Protein AF-A0A522N290-F1 (afdb_monomer)

Solvent-accessible surface area (backbone atoms only — not comparable to full-atom values): 6846 Å² total; per-residue (Å²): 132,55,73,69,58,54,52,52,55,42,53,61,47,42,59,38,54,62,69,66,67,51,72,84,56,64,90,75,33,66,66,57,51,50,40,53,54,45,49,74,75,34,66,67,62,39,52,51,40,54,54,50,42,54,54,51,50,54,54,51,60,77,71,63,73,89,72,64,85,60,51,62,59,55,51,53,58,54,56,70,71,48,87,71,86,70,85,81,70,61,68,67,54,53,51,52,51,52,52,54,52,51,52,50,52,52,51,53,57,50,63,76,72,109

Structure (mmCIF, N/CA/C/O backbone):
data_AF-A0A522N290-F1
#
_entry.id   AF-A0A522N290-F1
#
loop_
_atom_site.group_PDB
_atom_site.id
_atom_site.type_symbol
_atom_site.label_atom_id
_atom_site.label_alt_id
_atom_site.label_comp_id
_atom_site.label_asym_id
_atom_site.label_entity_id
_atom_site.label_seq_id
_atom_site.pdbx_PDB_ins_code
_atom_site.Cartn_x
_atom_site.Cartn_y
_atom_site.Cartn_z
_atom_site.occupancy
_atom_site.B_iso_or_equiv
_atom_site.auth_seq_id
_atom_site.auth_comp_id
_atom_site.auth_asym_id
_atom_site.auth_atom_id
_atom_site.pdbx_PDB_model_num
ATOM 1 N N . MET A 1 1 ? 8.343 8.898 -28.522 1.00 60.06 1 MET A N 1
ATOM 2 C CA . MET A 1 1 ? 8.823 8.963 -27.130 1.00 60.06 1 MET A CA 1
ATOM 3 C C . MET A 1 1 ? 9.780 7.814 -26.918 1.00 60.06 1 MET A C 1
ATOM 5 O O . MET A 1 1 ? 9.399 6.673 -27.178 1.00 60.06 1 MET A O 1
ATOM 9 N N . SER A 1 2 ? 11.014 8.130 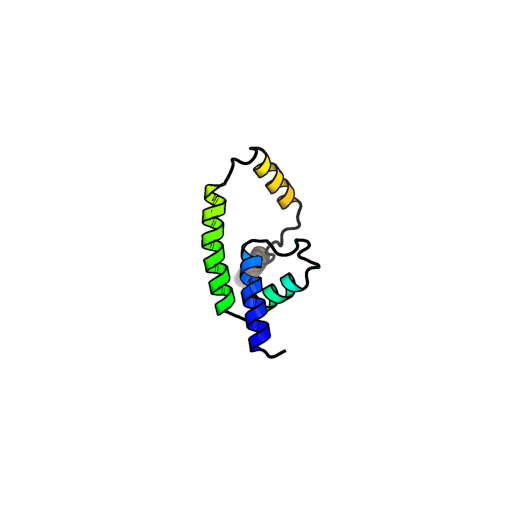-26.544 1.00 84.50 2 SER A N 1
ATOM 10 C CA . SER A 1 2 ? 12.042 7.155 -26.179 1.00 84.50 2 SER A CA 1
ATOM 11 C C . SER A 1 2 ? 11.659 6.429 -24.882 1.00 84.50 2 SER A C 1
ATOM 13 O O . SER A 1 2 ? 10.897 6.952 -24.070 1.00 84.50 2 SER A O 1
ATOM 15 N N . GLU A 1 3 ? 12.175 5.219 -24.678 1.00 81.06 3 GLU A N 1
ATOM 16 C CA . GLU A 1 3 ? 11.952 4.430 -23.456 1.00 81.06 3 GLU A CA 1
ATOM 17 C C . GLU A 1 3 ? 12.471 5.158 -22.205 1.00 81.06 3 GLU A C 1
ATOM 19 O O . GLU A 1 3 ? 11.795 5.190 -21.179 1.00 81.06 3 GLU A O 1
ATOM 24 N N . ALA A 1 4 ? 13.608 5.849 -22.332 1.00 85.94 4 ALA A N 1
ATOM 25 C CA . ALA A 1 4 ? 14.195 6.650 -21.260 1.00 85.94 4 ALA A CA 1
ATOM 26 C C . ALA A 1 4 ? 13.328 7.862 -20.869 1.00 85.94 4 ALA A C 1
ATOM 28 O O . ALA A 1 4 ? 13.200 8.168 -19.688 1.00 85.94 4 ALA A O 1
ATOM 29 N N . GL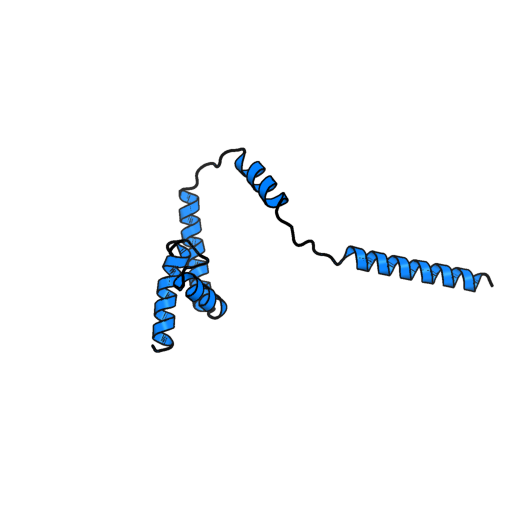U A 1 5 ? 12.698 8.527 -21.845 1.00 86.94 5 GLU A N 1
ATOM 30 C CA . GLU A 1 5 ? 11.799 9.666 -21.586 1.00 86.94 5 GLU A CA 1
ATOM 31 C C . GLU A 1 5 ? 10.565 9.217 -20.798 1.00 86.94 5 GLU A C 1
ATOM 33 O O . GLU A 1 5 ? 10.158 9.877 -19.849 1.00 86.94 5 GLU A O 1
ATOM 38 N N . ARG A 1 6 ? 10.004 8.056 -21.158 1.00 87.75 6 ARG A N 1
ATOM 39 C CA . ARG A 1 6 ? 8.830 7.500 -20.479 1.00 87.75 6 ARG A CA 1
ATOM 40 C C . ARG A 1 6 ? 9.147 7.052 -19.053 1.00 87.75 6 ARG A C 1
ATOM 42 O O . ARG A 1 6 ? 8.326 7.242 -18.166 1.00 87.75 6 ARG A O 1
ATOM 49 N N . HIS A 1 7 ? 10.315 6.451 -18.828 1.00 90.69 7 HIS A N 1
ATOM 50 C CA . HIS A 1 7 ? 10.753 6.081 -17.483 1.00 90.69 7 HIS A CA 1
ATOM 51 C C . HIS A 1 7 ? 10.936 7.312 -16.584 1.00 90.69 7 HIS A C 1
ATOM 53 O O . HIS A 1 7 ? 10.474 7.287 -15.449 1.00 90.69 7 HIS A O 1
ATOM 59 N N . GLY A 1 8 ? 11.522 8.399 -17.101 1.00 90.81 8 GLY A N 1
ATOM 60 C CA . GLY A 1 8 ? 11.644 9.660 -16.361 1.00 90.81 8 GLY A CA 1
ATOM 61 C C . GLY A 1 8 ? 10.288 10.261 -15.975 1.00 90.81 8 GLY A C 1
ATOM 62 O O . GLY A 1 8 ? 10.079 10.621 -14.825 1.00 90.81 8 GLY A O 1
ATOM 63 N N . GLU A 1 9 ? 9.326 10.278 -16.899 1.00 90.56 9 GLU A N 1
ATOM 64 C CA . GLU A 1 9 ? 7.959 10.742 -16.611 1.00 90.56 9 GLU A CA 1
ATOM 65 C C . GLU A 1 9 ? 7.263 9.882 -15.537 1.00 90.56 9 GLU A C 1
ATOM 67 O O . GLU A 1 9 ? 6.591 10.394 -14.643 1.00 90.56 9 GLU A O 1
ATOM 72 N N . LEU A 1 10 ? 7.450 8.560 -15.585 1.00 91.75 10 LEU A N 1
ATOM 73 C CA . LEU A 1 10 ? 6.906 7.640 -14.582 1.00 91.75 10 LEU A CA 1
ATOM 74 C C . LEU A 1 10 ? 7.589 7.801 -13.216 1.00 91.75 10 LEU A C 1
ATOM 76 O O . LEU A 1 10 ? 6.930 7.667 -12.186 1.00 91.75 10 LEU A O 1
ATOM 80 N N . HIS A 1 11 ? 8.883 8.118 -13.194 1.00 90.69 11 HIS A N 1
ATOM 81 C CA . HIS A 1 11 ? 9.610 8.456 -11.971 1.00 90.69 11 HIS A CA 1
ATOM 82 C C . HIS A 1 11 ? 9.023 9.703 -11.297 1.00 90.69 11 HIS A C 1
ATOM 84 O O . HIS A 1 11 ? 8.707 9.663 -10.107 1.00 90.69 11 HIS A O 1
ATOM 90 N N . ASP A 1 12 ? 8.736 10.757 -12.064 1.00 89.06 12 ASP A N 1
ATOM 91 C CA . ASP A 1 12 ? 8.082 11.966 -11.546 1.00 89.06 12 ASP A CA 1
ATOM 92 C C . ASP A 1 12 ? 6.686 11.655 -10.964 1.00 89.06 12 ASP A C 1
ATOM 94 O O . ASP 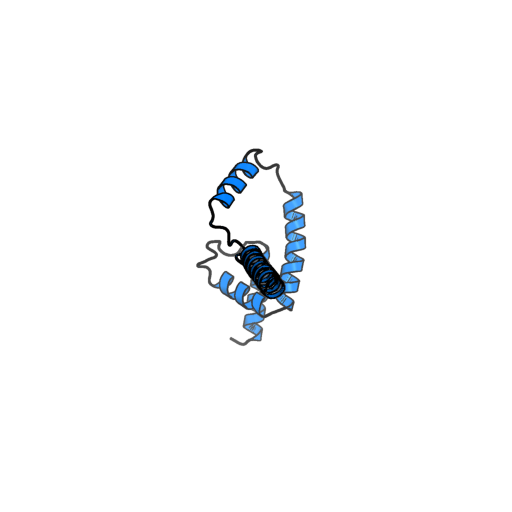A 1 12 ? 6.322 12.122 -9.876 1.00 89.06 12 ASP A O 1
ATOM 98 N N . LEU A 1 13 ? 5.916 10.790 -11.639 1.00 90.69 13 LEU A N 1
ATOM 99 C CA . LEU A 1 13 ? 4.619 10.313 -11.144 1.00 90.69 13 LEU A CA 1
ATOM 100 C C . LEU A 1 13 ? 4.737 9.483 -9.857 1.00 90.69 13 LEU A C 1
ATOM 102 O O . LEU A 1 13 ? 3.794 9.465 -9.062 1.00 90.69 13 LEU A O 1
ATOM 106 N N . ALA A 1 14 ? 5.871 8.822 -9.604 1.00 89.00 14 ALA A N 1
ATOM 107 C CA . ALA A 1 14 ? 6.077 8.006 -8.409 1.00 89.00 14 ALA A CA 1
ATOM 108 C C . ALA A 1 14 ? 5.973 8.840 -7.121 1.00 89.00 14 ALA A C 1
ATOM 110 O O . ALA A 1 14 ? 5.378 8.392 -6.136 1.00 89.00 14 ALA A O 1
ATOM 111 N N . VAL A 1 15 ? 6.471 10.081 -7.130 1.00 85.44 15 VAL A N 1
ATOM 112 C CA . VAL A 1 15 ? 6.353 10.996 -5.983 1.00 85.44 15 VAL A CA 1
ATOM 113 C C . VAL A 1 15 ? 4.889 11.348 -5.725 1.00 85.44 15 VAL A C 1
ATOM 115 O O . VAL A 1 15 ? 4.407 11.208 -4.598 1.00 85.44 15 VAL A O 1
ATOM 118 N N . LEU A 1 16 ? 4.146 11.742 -6.761 1.00 87.56 16 LEU A N 1
ATOM 119 C CA . LEU A 1 16 ? 2.721 12.073 -6.642 1.00 87.56 16 LEU A CA 1
ATOM 120 C C . LEU A 1 16 ? 1.894 10.866 -6.187 1.00 87.56 16 LEU A C 1
ATOM 122 O O . LEU A 1 16 ? 1.017 11.000 -5.329 1.00 87.56 16 LEU A O 1
ATOM 126 N N . TYR A 1 17 ? 2.225 9.678 -6.696 1.00 87.62 17 TYR A N 1
ATOM 127 C CA . TYR A 1 17 ? 1.647 8.412 -6.263 1.00 87.62 17 TYR A CA 1
ATOM 128 C C . TYR A 1 17 ? 1.876 8.173 -4.764 1.00 87.62 17 TYR A C 1
ATOM 130 O O . TYR A 1 17 ? 0.928 7.869 -4.039 1.00 87.62 17 TYR A O 1
ATOM 138 N N . THR A 1 18 ? 3.100 8.377 -4.257 1.00 89.81 18 THR A N 1
ATOM 139 C CA . THR A 1 18 ? 3.413 8.163 -2.828 1.00 89.81 18 THR A CA 1
ATOM 140 C C . THR A 1 18 ? 2.644 9.088 -1.888 1.00 89.81 18 THR A C 1
ATOM 142 O O . THR A 1 18 ? 2.328 8.695 -0.765 1.00 89.81 18 THR A O 1
ATOM 145 N N . LEU A 1 19 ? 2.322 10.300 -2.343 1.00 87.75 19 LEU A N 1
ATOM 146 C CA . LEU A 1 19 ? 1.565 11.291 -1.580 1.00 87.75 19 LEU A CA 1
ATOM 147 C C . LEU A 1 19 ? 0.046 11.095 -1.688 1.00 87.75 19 LEU A C 1
ATOM 149 O O . LEU A 1 19 ? -0.704 11.817 -1.034 1.00 87.75 19 LEU A O 1
ATOM 153 N N . GLY A 1 20 ? -0.418 10.149 -2.513 1.00 85.88 20 GLY A N 1
ATOM 154 C CA . GLY A 1 20 ? -1.837 10.009 -2.841 1.00 85.88 20 GLY A CA 1
ATOM 155 C C . GLY A 1 20 ? -2.396 11.230 -3.581 1.00 85.88 20 GLY A C 1
ATOM 156 O O . GLY A 1 20 ? -3.581 11.524 -3.454 1.00 85.88 20 GLY A O 1
ATOM 157 N N . ALA A 1 21 ? -1.540 11.958 -4.305 1.00 85.12 21 ALA A N 1
ATOM 158 C CA . ALA A 1 21 ? -1.863 13.217 -4.977 1.00 85.12 21 ALA A CA 1
ATOM 159 C C . ALA A 1 21 ? -2.296 13.041 -6.444 1.00 85.12 21 ALA A C 1
ATOM 161 O O . ALA A 1 21 ? -2.601 14.026 -7.111 1.00 85.12 21 ALA A O 1
ATOM 162 N N . LEU A 1 22 ? -2.330 11.804 -6.949 1.00 82.62 22 LEU A N 1
ATOM 163 C CA . LEU A 1 22 ? -2.927 11.498 -8.249 1.00 82.62 22 LEU A CA 1
ATOM 164 C C . LEU A 1 22 ? -4.455 11.599 -8.164 1.00 82.62 22 LEU A C 1
ATOM 166 O O . LEU A 1 22 ? -5.050 11.280 -7.133 1.00 82.62 22 LEU A O 1
ATOM 170 N N . GLU A 1 23 ? -5.092 12.039 -9.250 1.00 70.88 23 GLU A N 1
ATOM 171 C CA . GLU A 1 23 ? -6.540 12.252 -9.305 1.00 70.88 23 GLU A CA 1
ATOM 172 C C . GLU A 1 23 ? -7.310 10.986 -8.878 1.00 70.88 23 GLU A C 1
ATOM 174 O O . GLU A 1 23 ? -7.159 9.894 -9.428 1.00 70.88 23 GLU A O 1
ATOM 179 N N . THR A 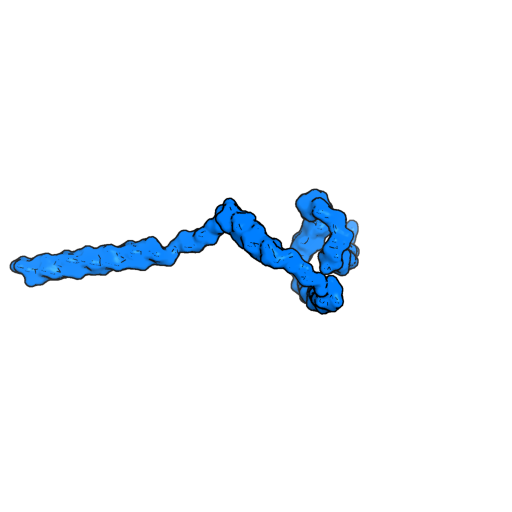1 24 ? -8.124 11.134 -7.831 1.00 53.47 24 THR A N 1
ATOM 180 C CA . THR A 1 24 ? -8.510 10.058 -6.901 1.00 53.47 24 THR A CA 1
ATOM 181 C C . THR A 1 24 ? -9.680 9.180 -7.343 1.00 53.47 24 THR A C 1
ATOM 183 O O . THR A 1 24 ? -10.189 8.391 -6.545 1.00 53.47 24 THR A O 1
ATOM 186 N N . ASN A 1 25 ? -10.073 9.206 -8.619 1.00 52.34 25 ASN A N 1
ATOM 187 C CA . ASN A 1 25 ? -10.846 8.096 -9.179 1.00 52.34 25 ASN A CA 1
ATOM 188 C C . ASN A 1 25 ? -9.866 7.067 -9.761 1.00 52.34 25 ASN A C 1
ATOM 190 O O . ASN A 1 25 ? -9.697 6.956 -10.974 1.00 52.34 25 ASN A O 1
ATOM 194 N N . LEU A 1 26 ? -9.175 6.358 -8.860 1.00 54.12 26 LEU A N 1
ATOM 195 C CA . LEU A 1 26 ? -8.041 5.459 -9.132 1.00 54.12 26 LEU A CA 1
ATOM 196 C C . LEU A 1 26 ? -8.313 4.418 -10.239 1.00 54.12 26 LEU A C 1
ATOM 198 O O . LEU A 1 26 ? -7.385 3.942 -10.881 1.00 54.12 26 LEU A O 1
ATOM 202 N N . ALA A 1 27 ? -9.582 4.077 -10.487 1.00 53.28 27 ALA A N 1
ATOM 203 C CA . ALA A 1 27 ? -9.969 3.167 -11.563 1.00 53.28 27 ALA A CA 1
ATOM 204 C C . ALA A 1 27 ? -9.880 3.806 -12.963 1.00 53.28 27 ALA A C 1
ATOM 206 O O . ALA A 1 27 ? -9.567 3.105 -13.927 1.00 53.28 27 ALA A O 1
ATOM 207 N N . ASP A 1 28 ? -10.097 5.121 -13.079 1.00 60.03 28 ASP A N 1
ATOM 208 C CA . ASP A 1 28 ? -10.219 5.835 -14.355 1.00 60.03 28 ASP A CA 1
ATOM 209 C C . ASP A 1 28 ? -8.977 6.672 -14.716 1.00 60.03 28 ASP A C 1
ATOM 211 O O . ASP A 1 28 ? -8.756 6.933 -15.901 1.00 60.03 28 ASP A O 1
ATOM 215 N N . CYS A 1 29 ? -8.098 6.990 -13.759 1.00 78.69 29 CYS A N 1
ATOM 216 C CA . CYS A 1 29 ? -6.874 7.762 -14.006 1.00 78.69 29 CYS A CA 1
ATOM 217 C C . CYS A 1 29 ? -5.825 6.962 -14.811 1.00 78.69 29 CYS A C 1
ATOM 219 O O . CYS A 1 29 ? -5.327 5.922 -14.373 1.00 78.69 29 CYS A O 1
ATOM 221 N N . ALA A 1 30 ? -5.474 7.445 -16.008 1.00 84.06 30 ALA A N 1
ATOM 222 C CA . ALA A 1 30 ? -4.485 6.797 -16.876 1.00 84.06 30 ALA A CA 1
ATOM 223 C C . ALA A 1 30 ? -3.070 6.807 -16.277 1.00 84.06 30 ALA A C 1
ATOM 225 O O . ALA A 1 30 ? -2.358 5.812 -16.399 1.00 84.06 30 ALA A O 1
ATOM 226 N N . GLU A 1 31 ? -2.700 7.888 -15.592 1.00 85.94 31 GLU A N 1
ATOM 227 C CA . GLU A 1 31 ? -1.399 8.043 -14.935 1.00 85.94 31 GLU A CA 1
ATOM 228 C C . GLU A 1 31 ? -1.233 7.049 -13.783 1.00 85.94 31 GLU A C 1
ATOM 230 O O . GLU A 1 31 ? -0.205 6.382 -13.705 1.00 85.94 31 GLU A O 1
ATOM 235 N N . ALA A 1 32 ? -2.273 6.861 -12.958 1.00 85.19 32 ALA A N 1
ATOM 236 C CA . ALA A 1 32 ? -2.271 5.875 -11.874 1.00 85.19 32 ALA A CA 1
ATOM 237 C C . ALA A 1 32 ? -2.034 4.450 -12.401 1.00 85.19 32 ALA A C 1
ATOM 239 O O . ALA A 1 32 ? -1.173 3.730 -11.901 1.00 85.19 32 ALA A O 1
ATOM 240 N N . ARG A 1 33 ? -2.728 4.059 -13.478 1.00 87.44 33 ARG A N 1
ATOM 241 C CA . ARG A 1 33 ? -2.512 2.745 -14.105 1.00 87.44 33 ARG A CA 1
ATOM 242 C C . ARG A 1 33 ? -1.118 2.614 -14.717 1.00 87.44 33 ARG A C 1
ATOM 244 O O . ARG A 1 33 ? -0.535 1.533 -14.668 1.00 87.44 33 ARG A O 1
ATOM 251 N N . ALA A 1 34 ? -0.592 3.687 -15.307 1.00 90.06 34 ALA A N 1
ATOM 252 C CA . ALA A 1 34 ? 0.728 3.680 -15.925 1.00 90.06 34 ALA A CA 1
ATOM 253 C C . ALA A 1 34 ? 1.838 3.496 -14.881 1.00 90.06 34 ALA A C 1
ATOM 255 O O . ALA A 1 34 ? 2.710 2.646 -15.070 1.00 90.06 34 ALA A O 1
ATOM 256 N N . ILE A 1 35 ? 1.774 4.222 -13.759 1.00 91.62 35 ILE A N 1
ATOM 257 C CA . ILE A 1 35 ? 2.755 4.063 -12.682 1.00 91.62 35 ILE A CA 1
ATOM 258 C C . ILE A 1 35 ? 2.620 2.704 -11.992 1.00 91.62 35 ILE A C 1
ATOM 260 O O . ILE A 1 35 ? 3.629 2.049 -11.760 1.00 91.62 35 ILE A O 1
ATOM 264 N N . GLU A 1 36 ? 1.406 2.205 -11.746 1.00 91.56 36 GLU A N 1
ATOM 265 C CA . GLU A 1 36 ? 1.209 0.866 -11.173 1.00 91.56 36 GLU A CA 1
ATOM 266 C C . GLU A 1 36 ? 1.788 -0.242 -12.065 1.00 91.56 36 GLU A C 1
ATOM 268 O O . GLU A 1 36 ? 2.459 -1.151 -11.567 1.00 91.56 36 GLU A O 1
ATOM 273 N N . ALA A 1 37 ? 1.582 -0.150 -13.383 1.00 92.50 37 ALA A N 1
ATOM 274 C CA . ALA A 1 37 ? 2.183 -1.073 -14.340 1.00 92.50 37 ALA A CA 1
ATOM 275 C C . ALA A 1 37 ? 3.716 -0.983 -14.317 1.00 92.50 37 ALA A C 1
ATOM 277 O O . ALA A 1 37 ? 4.393 -2.007 -14.267 1.00 92.50 37 ALA A O 1
ATOM 278 N N . HIS A 1 38 ? 4.273 0.230 -14.270 1.00 94.69 38 HIS A N 1
ATOM 279 C CA . HIS A 1 38 ? 5.717 0.423 -14.194 1.00 94.69 38 HIS A CA 1
ATOM 280 C 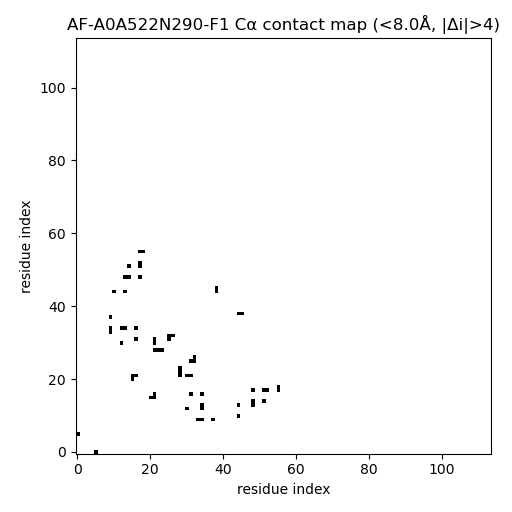C . HIS A 1 38 ? 6.324 -0.142 -12.906 1.00 94.69 38 HIS A C 1
ATOM 282 O O . HIS A 1 38 ? 7.339 -0.833 -12.951 1.00 94.69 38 HIS A O 1
ATOM 288 N N . LEU A 1 39 ? 5.675 0.075 -11.760 1.00 94.69 39 LEU A N 1
ATOM 289 C CA . LEU A 1 39 ? 6.097 -0.484 -10.474 1.00 94.69 39 LEU A CA 1
ATOM 290 C C . LEU A 1 39 ? 6.039 -2.018 -10.464 1.00 94.69 39 LEU A C 1
ATOM 292 O O . LEU A 1 39 ? 6.745 -2.657 -9.688 1.00 94.69 39 LEU A O 1
ATOM 296 N N . HIS A 1 40 ? 5.234 -2.645 -11.320 1.00 95.25 40 HIS A N 1
ATOM 297 C CA . HIS A 1 40 ? 5.263 -4.098 -11.463 1.00 95.25 40 HIS A CA 1
ATOM 298 C C . HIS A 1 40 ? 6.570 -4.594 -12.115 1.00 95.25 40 HIS A C 1
ATOM 300 O O . HIS A 1 40 ? 7.033 -5.695 -11.806 1.00 95.25 40 HIS A O 1
ATOM 306 N N . GLU A 1 41 ? 7.178 -3.785 -12.983 1.00 94.75 41 GLU A N 1
ATOM 307 C CA . GLU A 1 41 ? 8.307 -4.167 -13.840 1.00 94.75 41 GLU A CA 1
ATOM 308 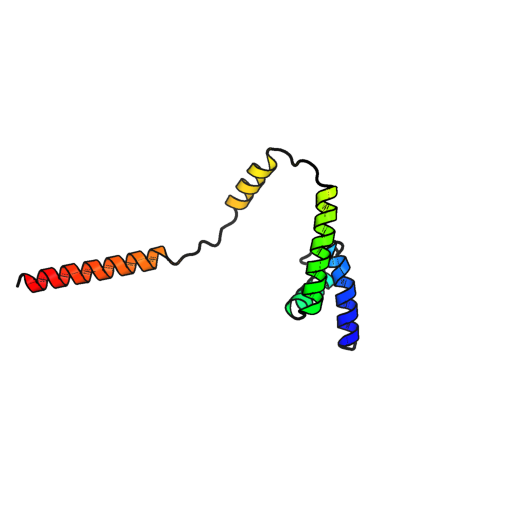C C . GLU A 1 41 ? 9.655 -3.589 -13.374 1.00 94.75 41 GLU A C 1
ATOM 310 O O . GLU A 1 41 ? 10.692 -4.216 -13.586 1.00 94.75 41 GLU A O 1
ATOM 315 N N . CYS A 1 42 ? 9.660 -2.437 -12.698 1.00 96.19 42 CYS A N 1
ATOM 316 C CA . CYS A 1 42 ? 10.871 -1.729 -12.282 1.00 96.19 42 CYS A CA 1
ATOM 317 C C . CYS A 1 42 ? 11.146 -1.883 -10.778 1.00 96.19 42 CYS A C 1
ATOM 319 O O . CYS A 1 42 ? 10.390 -1.418 -9.924 1.00 96.19 42 CYS A O 1
ATOM 321 N N . GLU A 1 43 ? 12.258 -2.532 -10.429 1.00 96.19 43 GLU A N 1
ATOM 322 C CA . GLU A 1 43 ? 12.675 -2.691 -9.032 1.00 96.19 43 GLU A CA 1
ATOM 323 C C . GLU A 1 43 ? 13.165 -1.385 -8.396 1.00 96.19 43 GLU A C 1
ATOM 325 O O . GLU A 1 43 ? 12.842 -1.127 -7.238 1.00 96.19 43 GLU A O 1
ATOM 330 N N . GLU A 1 44 ? 13.875 -0.549 -9.152 1.00 93.75 44 GLU A N 1
ATOM 331 C CA . GLU A 1 44 ? 14.414 0.730 -8.679 1.00 93.75 44 GLU A CA 1
ATOM 332 C C . GLU A 1 44 ? 13.295 1.676 -8.229 1.00 93.75 44 GLU A C 1
ATOM 334 O O . GLU A 1 44 ? 13.247 2.061 -7.060 1.00 93.75 44 GLU A O 1
ATOM 339 N N . CYS A 1 45 ? 12.304 1.927 -9.092 1.00 94.19 45 CYS A N 1
ATOM 340 C CA . CYS A 1 45 ? 11.158 2.764 -8.735 1.00 94.19 45 CYS A CA 1
ATOM 341 C C . CYS A 1 45 ? 10.332 2.175 -7.581 1.00 94.19 45 CYS A C 1
ATOM 343 O O . CYS A 1 45 ? 9.797 2.919 -6.759 1.00 94.19 45 CYS A O 1
ATOM 345 N N . ARG A 1 46 ? 10.242 0.840 -7.448 1.00 95.12 46 ARG A N 1
ATOM 346 C CA . ARG A 1 46 ? 9.616 0.228 -6.260 1.00 95.12 46 ARG A CA 1
ATOM 347 C C . ARG A 1 46 ? 10.382 0.539 -4.982 1.00 95.12 46 ARG A C 1
ATOM 349 O O . ARG A 1 46 ? 9.748 0.804 -3.960 1.00 95.12 46 ARG A O 1
ATOM 356 N N . ALA A 1 47 ? 11.710 0.472 -5.018 1.00 95.00 47 ALA A N 1
ATOM 357 C CA . ALA A 1 47 ? 12.545 0.762 -3.860 1.00 95.00 47 ALA A CA 1
ATOM 358 C C . ALA A 1 47 ? 12.416 2.234 -3.439 1.00 95.00 47 ALA A C 1
ATOM 360 O O . ALA A 1 47 ? 12.261 2.522 -2.251 1.00 95.00 47 ALA A O 1
ATOM 361 N N . GLU A 1 48 ? 12.391 3.153 -4.402 1.00 92.56 48 GLU A N 1
ATOM 362 C CA . GLU A 1 48 ? 12.185 4.581 -4.150 1.00 92.56 48 GLU A CA 1
ATOM 363 C C . GLU A 1 48 ? 10.803 4.876 -3.561 1.00 92.56 48 GLU A C 1
ATOM 365 O O . GLU A 1 48 ? 10.704 5.550 -2.534 1.00 92.56 48 GLU A O 1
ATOM 370 N N . VAL A 1 49 ? 9.735 4.317 -4.145 1.00 94.88 49 VAL A N 1
ATOM 371 C CA . VAL A 1 49 ? 8.371 4.450 -3.608 1.00 94.88 49 VAL A CA 1
ATOM 372 C C . VAL A 1 49 ? 8.292 3.890 -2.190 1.00 94.88 49 VAL A C 1
ATOM 374 O O . VAL A 1 49 ? 7.712 4.530 -1.313 1.00 94.88 49 VAL A O 1
ATOM 377 N N . ALA A 1 50 ? 8.894 2.728 -1.928 1.00 94.25 50 ALA A N 1
ATOM 378 C CA . ALA A 1 50 ? 8.919 2.138 -0.593 1.00 94.25 50 ALA A CA 1
ATOM 379 C C . ALA A 1 50 ? 9.653 3.036 0.417 1.00 94.25 50 ALA A C 1
ATOM 381 O O . ALA A 1 50 ? 9.173 3.227 1.535 1.00 94.25 50 ALA A O 1
ATOM 382 N N . PHE A 1 51 ? 10.783 3.633 0.029 1.00 93.75 51 PHE A N 1
ATOM 383 C CA . PHE A 1 51 ? 11.509 4.586 0.868 1.00 93.75 51 PHE A CA 1
ATOM 384 C C . PHE A 1 51 ? 10.678 5.848 1.147 1.00 93.75 51 PHE A C 1
ATOM 386 O O . PHE A 1 51 ? 10.537 6.261 2.302 1.00 93.75 51 PHE A O 1
ATOM 393 N N . ALA A 1 52 ? 10.054 6.423 0.118 1.00 92.06 52 ALA A N 1
ATOM 394 C CA . ALA A 1 52 ? 9.175 7.581 0.256 1.00 92.06 52 ALA A CA 1
ATOM 395 C C . ALA A 1 52 ? 7.962 7.283 1.158 1.00 92.06 52 ALA A C 1
ATOM 397 O O . ALA A 1 52 ? 7.595 8.109 1.996 1.00 92.06 52 ALA A O 1
ATOM 398 N N . GLN A 1 53 ? 7.383 6.080 1.068 1.00 94.00 53 GLN A N 1
ATOM 399 C CA . GLN A 1 53 ? 6.288 5.626 1.934 1.00 94.00 53 GLN A CA 1
ATOM 400 C C . GLN A 1 53 ? 6.672 5.577 3.418 1.00 94.00 53 GLN A C 1
ATOM 402 O O . GLN A 1 53 ? 5.842 5.859 4.283 1.00 94.00 53 GLN A O 1
ATOM 407 N N . VAL A 1 54 ? 7.930 5.263 3.744 1.00 94.88 54 VAL A N 1
ATOM 408 C CA . VAL A 1 54 ? 8.415 5.343 5.131 1.00 94.88 54 VAL A CA 1
ATOM 409 C C . VAL A 1 54 ? 8.385 6.792 5.622 1.00 94.88 54 VAL A C 1
ATOM 411 O O . VAL A 1 54 ? 7.897 7.057 6.723 1.00 94.88 54 VAL A O 1
ATOM 414 N N . GLY A 1 55 ? 8.855 7.738 4.804 1.00 93.06 55 GLY A N 1
ATOM 415 C CA . GLY A 1 55 ? 8.837 9.165 5.130 1.00 93.06 55 GLY A CA 1
ATOM 416 C C . GLY A 1 55 ? 7.418 9.707 5.322 1.00 93.06 55 GLY A C 1
ATOM 417 O O . GLY A 1 55 ? 7.117 10.323 6.346 1.00 93.06 55 GLY A O 1
ATOM 418 N N . THR A 1 56 ? 6.515 9.416 4.386 1.00 92.44 56 THR A N 1
ATOM 419 C CA . THR A 1 56 ? 5.112 9.852 4.471 1.00 92.44 56 THR A CA 1
ATOM 420 C C . THR A 1 56 ? 4.388 9.230 5.663 1.00 92.44 56 THR A C 1
ATOM 422 O O . THR A 1 56 ? 3.635 9.925 6.345 1.00 92.44 56 THR A O 1
ATOM 425 N N . ALA A 1 57 ? 4.667 7.968 6.006 1.00 92.00 57 ALA A N 1
ATOM 426 C CA . ALA A 1 57 ? 4.113 7.329 7.198 1.00 92.00 57 ALA A CA 1
ATOM 427 C C . ALA A 1 57 ? 4.558 8.017 8.500 1.00 92.00 57 ALA A C 1
ATOM 429 O O . ALA A 1 57 ? 3.766 8.125 9.439 1.00 92.00 57 ALA A O 1
ATOM 430 N N . MET A 1 58 ? 5.801 8.502 8.572 1.00 94.62 58 MET A N 1
ATOM 431 C CA . MET A 1 58 ? 6.288 9.257 9.732 1.00 94.62 58 MET A CA 1
ATOM 432 C C . MET A 1 58 ? 5.566 10.598 9.874 1.00 94.62 58 MET A C 1
ATOM 434 O O . MET A 1 58 ? 5.138 10.947 10.976 1.00 94.62 58 MET A O 1
ATOM 438 N N . VAL A 1 59 ? 5.354 11.306 8.761 1.00 93.19 59 VAL A N 1
ATOM 439 C CA . VAL A 1 59 ? 4.562 12.545 8.742 1.00 93.19 59 VAL A CA 1
ATOM 440 C C . VAL A 1 59 ? 3.121 12.266 9.171 1.00 93.19 59 VAL A C 1
ATOM 442 O O . VAL A 1 59 ? 2.630 12.909 10.097 1.00 93.19 59 VAL A O 1
ATOM 445 N N . ALA A 1 60 ? 2.468 11.254 8.595 1.00 91.69 60 ALA A N 1
ATOM 446 C CA . ALA A 1 60 ? 1.100 10.879 8.949 1.00 91.69 60 ALA A CA 1
ATOM 447 C C . ALA A 1 60 ? 0.946 10.540 10.443 1.00 91.69 60 ALA A C 1
ATOM 449 O O . ALA A 1 60 ? -0.030 10.942 11.071 1.00 91.69 60 ALA A O 1
ATOM 450 N N . ARG A 1 61 ? 1.925 9.847 11.041 1.00 94.38 61 ARG A N 1
ATOM 451 C CA . ARG A 1 61 ? 1.925 9.543 12.482 1.00 94.38 61 ARG A CA 1
ATOM 452 C C . ARG A 1 61 ? 2.027 10.790 13.353 1.00 94.38 61 ARG A C 1
ATOM 454 O O . ARG A 1 61 ? 1.391 10.827 14.400 1.00 94.38 61 ARG A O 1
ATOM 461 N N . SER A 1 62 ? 2.804 11.789 12.937 1.00 96.31 62 SER A N 1
ATOM 462 C CA . SER A 1 62 ? 2.940 13.048 13.685 1.00 96.31 62 SER A CA 1
ATOM 463 C C . SER A 1 62 ? 1.650 13.872 13.737 1.00 96.31 62 SER A C 1
ATOM 465 O O . SER A 1 62 ? 1.466 14.647 14.669 1.00 96.31 62 SER A O 1
ATOM 467 N N . ALA A 1 63 ? 0.748 13.670 12.773 1.00 95.19 63 ALA A N 1
ATOM 468 C CA . ALA A 1 63 ? -0.532 14.365 12.662 1.00 95.19 63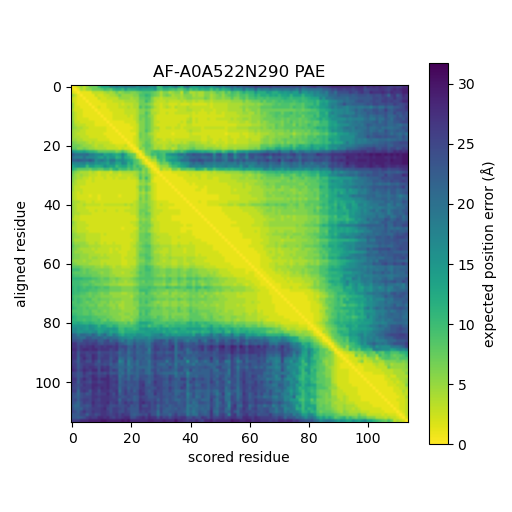 ALA A CA 1
ATOM 469 C C . ALA A 1 63 ? -1.743 13.464 12.983 1.00 95.19 63 ALA A C 1
ATOM 471 O O . ALA A 1 63 ? -2.875 13.800 12.638 1.00 95.19 63 ALA A O 1
ATOM 472 N N . ALA A 1 64 ? -1.520 12.294 13.591 1.00 94.88 64 ALA A N 1
ATOM 473 C CA . ALA A 1 64 ? -2.583 11.335 13.865 1.00 94.88 64 ALA A CA 1
ATOM 474 C C . ALA A 1 64 ? -3.488 11.804 15.015 1.00 94.88 64 ALA A C 1
ATOM 476 O O . ALA A 1 64 ? -3.014 12.099 16.109 1.00 94.88 64 ALA A O 1
ATOM 477 N N . GLU A 1 65 ? -4.798 11.790 14.773 1.00 95.94 65 GLU A N 1
ATOM 478 C CA . GLU A 1 65 ? -5.832 12.101 15.765 1.00 95.94 65 GLU A CA 1
ATOM 479 C C . GLU A 1 65 ? -6.496 10.817 16.286 1.00 95.94 65 GLU A C 1
ATOM 481 O O . GLU A 1 65 ? -6.521 9.787 15.600 1.00 95.94 65 GLU A O 1
ATOM 486 N N . ALA A 1 66 ? -7.054 10.864 17.499 1.00 94.81 66 ALA A N 1
ATOM 487 C CA . ALA A 1 66 ? -7.768 9.725 18.060 1.00 94.81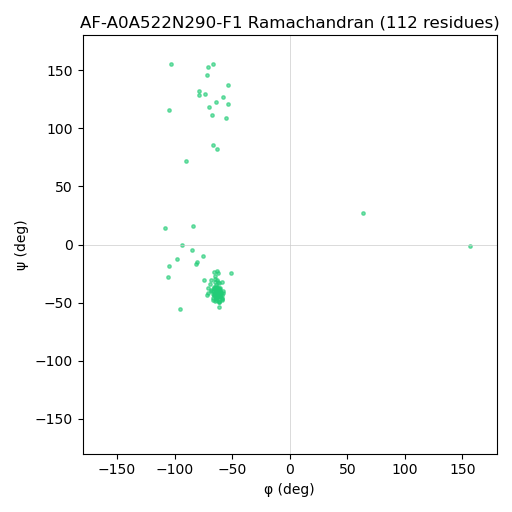 66 ALA A CA 1
ATOM 488 C C . ALA A 1 66 ? -9.028 9.405 17.223 1.00 94.81 66 ALA A C 1
ATOM 490 O O . ALA A 1 66 ? -9.910 10.256 17.075 1.00 94.81 66 ALA A O 1
ATOM 491 N N . PRO A 1 67 ? -9.170 8.178 16.681 1.00 93.75 67 PRO A N 1
ATOM 492 C CA . PRO A 1 67 ? -10.373 7.811 15.947 1.00 93.75 67 PRO A CA 1
ATOM 493 C C . PRO A 1 67 ? -11.568 7.648 16.905 1.00 93.75 67 PRO A C 1
ATOM 495 O O . PRO A 1 67 ? -11.379 7.247 18.057 1.00 93.75 67 PRO A O 1
ATOM 498 N N . PRO A 1 68 ? -12.815 7.855 16.436 1.00 96.69 68 PRO A N 1
ATOM 499 C CA . PRO A 1 68 ? -14.011 7.552 17.220 1.00 96.69 68 PRO A CA 1
ATOM 500 C C . PRO A 1 68 ? -14.008 6.102 17.728 1.00 96.69 68 PRO A C 1
ATOM 502 O O . PRO A 1 68 ? -13.682 5.178 16.973 1.00 96.69 68 PRO A O 1
ATOM 505 N N . ALA A 1 69 ? -14.400 5.883 18.987 1.00 95.06 69 ALA A N 1
ATOM 506 C CA . ALA A 1 69 ? -14.281 4.585 19.660 1.00 95.06 69 ALA A CA 1
ATOM 507 C C . ALA A 1 69 ? -15.041 3.453 18.937 1.00 95.06 69 ALA A C 1
ATOM 509 O O . ALA A 1 69 ? -14.595 2.302 18.901 1.00 95.06 69 ALA A O 1
ATOM 510 N N . GLU A 1 70 ? -16.161 3.781 18.292 1.00 96.75 70 GLU A N 1
ATOM 511 C CA . GLU A 1 70 ? -17.022 2.835 17.581 1.00 96.75 70 GLU A CA 1
ATOM 512 C C . GLU A 1 70 ? -16.494 2.494 16.180 1.00 96.75 70 GLU A C 1
ATOM 514 O O . GLU A 1 70 ? -16.944 1.519 15.569 1.00 96.75 70 GLU A O 1
ATOM 519 N N . LEU A 1 71 ? -15.540 3.271 15.643 1.00 96.81 71 LEU A N 1
ATOM 520 C CA . LEU A 1 71 ? -15.052 3.118 14.269 1.00 96.81 71 LEU A CA 1
ATOM 521 C C . LEU A 1 71 ? -14.494 1.713 14.031 1.00 96.81 71 LEU A C 1
ATOM 523 O O . LEU A 1 71 ? -14.800 1.089 13.015 1.00 96.81 71 LEU A O 1
ATOM 527 N N . LYS A 1 72 ? -13.750 1.176 15.004 1.00 96.06 72 LYS A N 1
ATOM 528 C CA . LYS A 1 72 ? -13.201 -0.184 14.938 1.00 96.06 72 LYS A CA 1
ATOM 529 C C . LYS A 1 72 ? -14.304 -1.233 14.788 1.00 96.06 72 LYS A C 1
ATOM 531 O O . LYS A 1 72 ? -14.203 -2.111 13.934 1.00 96.06 72 LYS A O 1
ATOM 536 N N . GLN A 1 73 ? -15.357 -1.146 15.600 1.00 97.25 73 GLN A N 1
ATOM 537 C CA . GLN A 1 73 ? -16.466 -2.101 15.556 1.00 97.25 73 GLN A CA 1
ATOM 538 C C . GLN A 1 73 ? -17.228 -2.001 14.229 1.00 97.25 73 GLN A C 1
ATOM 540 O O . GLN A 1 73 ? -17.503 -3.021 13.597 1.00 97.25 73 GLN A O 1
ATOM 545 N N . ARG A 1 74 ? -17.497 -0.776 13.759 1.00 96.69 74 ARG A N 1
ATOM 546 C CA . ARG A 1 74 ? -18.172 -0.516 12.477 1.00 96.69 74 ARG A CA 1
ATOM 547 C C . ARG A 1 74 ? -17.379 -1.050 11.285 1.00 96.69 74 ARG A C 1
ATOM 549 O O . ARG A 1 74 ? -17.959 -1.691 10.410 1.00 96.69 74 ARG A O 1
ATOM 556 N N . LEU A 1 75 ? -16.064 -0.825 11.268 1.00 95.94 75 LEU A N 1
ATOM 557 C CA . LEU A 1 75 ? -15.168 -1.321 10.224 1.00 95.94 75 LEU A CA 1
ATOM 558 C C . LEU A 1 75 ? -15.170 -2.854 10.183 1.00 95.94 75 LEU A C 1
ATOM 560 O O . LEU A 1 75 ? -15.373 -3.443 9.125 1.00 95.94 75 LEU A O 1
ATOM 564 N N . LEU A 1 76 ? -15.004 -3.511 11.334 1.00 95.50 76 LEU A N 1
ATOM 565 C CA . LEU A 1 76 ? -14.975 -4.975 11.405 1.00 95.50 76 LEU A CA 1
ATOM 566 C C . LEU A 1 76 ? -16.319 -5.601 11.008 1.00 95.50 76 LEU A C 1
ATOM 568 O O . LEU A 1 76 ? -16.336 -6.604 10.294 1.00 95.50 76 LEU A O 1
ATOM 572 N N . ALA A 1 77 ? -17.442 -4.987 11.389 1.00 96.00 77 ALA A N 1
ATOM 573 C CA . ALA A 1 77 ? -18.767 -5.409 10.936 1.00 96.00 77 ALA A CA 1
ATOM 574 C C . ALA A 1 77 ? -18.949 -5.234 9.415 1.00 96.00 77 ALA A C 1
ATOM 576 O O . ALA A 1 77 ? -19.584 -6.065 8.764 1.00 96.00 77 ALA A O 1
ATOM 577 N N . ALA A 1 78 ? -18.384 -4.177 8.822 1.00 95.38 78 ALA A N 1
ATOM 578 C CA . ALA A 1 78 ? -18.391 -3.985 7.374 1.00 95.38 78 ALA A CA 1
ATOM 579 C C . ALA A 1 78 ? -17.557 -5.057 6.657 1.00 95.38 78 ALA A C 1
ATOM 581 O O . ALA A 1 78 ? -18.064 -5.698 5.738 1.00 95.38 78 ALA A O 1
ATOM 582 N N . VAL A 1 79 ? -16.334 -5.317 7.126 1.00 93.94 79 VAL A N 1
ATOM 583 C CA . VAL A 1 79 ? -15.435 -6.340 6.564 1.00 93.94 79 VAL A CA 1
ATOM 584 C C . VAL A 1 79 ? -16.048 -7.740 6.649 1.00 93.94 79 VAL A C 1
ATOM 586 O O . VAL A 1 79 ? -15.956 -8.508 5.693 1.00 93.94 79 VAL A O 1
ATOM 589 N N . ALA A 1 80 ? -16.736 -8.070 7.747 1.00 92.12 80 ALA A N 1
ATOM 590 C CA . ALA A 1 80 ? -17.385 -9.370 7.928 1.00 92.12 80 ALA A CA 1
ATOM 591 C C . ALA A 1 80 ? -18.486 -9.669 6.892 1.00 92.12 80 ALA A C 1
ATOM 593 O O . ALA A 1 80 ? -18.776 -10.836 6.629 1.00 92.12 80 ALA A O 1
ATOM 594 N N . ARG A 1 81 ? -19.089 -8.634 6.290 1.00 92.62 81 ARG A N 1
ATOM 595 C CA . ARG A 1 81 ? -20.101 -8.782 5.230 1.00 92.62 81 ARG A CA 1
ATOM 596 C C . ARG A 1 81 ? -19.495 -9.027 3.848 1.00 92.62 81 ARG A C 1
ATOM 598 O O . ARG A 1 81 ? -20.206 -9.474 2.953 1.00 92.62 81 ARG A O 1
ATOM 605 N N . ILE A 1 82 ? -18.205 -8.750 3.665 1.00 90.75 82 ILE A N 1
ATOM 606 C CA . ILE A 1 82 ? -17.506 -8.991 2.401 1.00 90.75 82 ILE A CA 1
ATOM 607 C C . ILE A 1 82 ? -17.172 -10.489 2.313 1.00 90.75 82 ILE A C 1
ATOM 609 O O . ILE A 1 82 ? -16.577 -11.022 3.257 1.00 90.75 82 ILE A O 1
ATOM 613 N N . PRO A 1 83 ? -17.517 -11.189 1.210 1.00 85.50 83 PRO A N 1
ATOM 614 C CA . PRO A 1 83 ? -17.162 -12.590 1.017 1.00 85.50 83 PRO A CA 1
ATOM 615 C C . PRO A 1 83 ? -15.650 -12.805 1.140 1.00 85.50 83 PRO A C 1
ATOM 617 O O . PRO A 1 83 ? -14.866 -12.412 0.280 1.00 85.50 83 PRO A O 1
ATOM 620 N N . GLN A 1 84 ? -15.232 -13.452 2.224 1.00 81.69 84 GLN A N 1
ATOM 621 C CA . GLN A 1 84 ? -13.825 -13.752 2.459 1.00 81.69 84 GLN A CA 1
ATOM 622 C C . GLN A 1 84 ? -13.421 -14.971 1.628 1.00 81.69 84 GLN A C 1
ATOM 624 O O . GLN A 1 84 ? -14.097 -16.007 1.666 1.00 81.69 84 GLN A O 1
ATOM 629 N N . ARG A 1 85 ? -12.292 -14.894 0.911 1.00 79.44 85 ARG A N 1
ATOM 630 C CA . ARG A 1 85 ? -11.714 -16.045 0.201 1.00 79.44 85 ARG A CA 1
ATOM 631 C C . ARG A 1 85 ? -11.251 -17.079 1.232 1.00 79.44 85 ARG A C 1
ATOM 633 O O . ARG A 1 85 ? -10.097 -17.090 1.652 1.00 79.44 85 ARG A O 1
ATOM 640 N N . ARG A 1 86 ? -12.159 -17.956 1.680 1.00 68.69 86 ARG A N 1
ATOM 641 C CA . ARG A 1 86 ? -11.813 -19.084 2.555 1.00 68.69 86 ARG A CA 1
ATOM 642 C C . ARG A 1 86 ? -10.763 -19.924 1.836 1.00 68.69 86 ARG A C 1
ATOM 644 O O . ARG A 1 86 ? -10.998 -20.358 0.707 1.00 68.69 86 ARG A O 1
ATOM 651 N N . LYS A 1 87 ? -9.634 -20.200 2.498 1.00 63.25 87 LYS A N 1
ATOM 652 C CA . LYS A 1 87 ? -8.695 -21.246 2.072 1.00 63.25 87 LYS A CA 1
ATOM 653 C C . LYS A 1 87 ? -9.418 -22.598 2.147 1.00 63.25 87 LYS A C 1
ATOM 655 O O . LYS A 1 87 ? -9.333 -23.319 3.135 1.00 63.25 87 LYS A O 1
ATOM 660 N N . ARG A 1 88 ? -10.198 -22.927 1.117 1.00 62.38 88 ARG A N 1
ATOM 661 C CA . ARG A 1 88 ? -10.741 -24.266 0.885 1.00 62.38 88 ARG A CA 1
ATOM 662 C C . ARG A 1 88 ? -9.546 -25.156 0.559 1.00 62.38 88 ARG A C 1
ATOM 664 O O . ARG A 1 88 ? -8.936 -24.963 -0.485 1.00 62.38 88 ARG A O 1
ATOM 671 N N . GLY A 1 89 ? -9.194 -26.102 1.432 1.00 62.91 89 GLY A N 1
ATOM 672 C CA . GLY A 1 89 ? -8.320 -27.187 0.978 1.00 62.91 89 GLY A CA 1
ATOM 673 C C . GLY A 1 89 ? -7.472 -27.969 1.975 1.00 62.91 89 GLY A C 1
ATOM 674 O O . GLY A 1 89 ? -6.806 -28.885 1.511 1.00 62.91 89 GLY A O 1
ATOM 675 N N . SER A 1 90 ? -7.458 -27.694 3.285 1.00 63.31 90 SER A N 1
ATOM 676 C CA . SER A 1 90 ? -6.704 -28.562 4.217 1.00 63.31 90 SER A CA 1
ATOM 677 C C . SER A 1 90 ? -7.590 -29.630 4.861 1.00 63.31 90 SER A C 1
ATOM 679 O O . SER A 1 90 ? -7.330 -30.817 4.696 1.00 63.31 90 SER A O 1
ATOM 681 N N . ALA A 1 91 ? -8.681 -29.236 5.523 1.00 74.00 91 ALA A N 1
ATOM 682 C CA . ALA A 1 91 ? -9.515 -30.152 6.307 1.00 74.00 91 ALA A CA 1
ATOM 683 C C . ALA A 1 91 ? -10.117 -31.300 5.477 1.00 74.00 91 ALA A C 1
ATOM 685 O O . ALA A 1 91 ? -10.084 -32.446 5.905 1.00 74.00 91 ALA A O 1
ATOM 686 N N . ALA A 1 92 ? -10.592 -31.022 4.260 1.00 79.06 92 ALA A N 1
ATOM 687 C CA . ALA A 1 92 ? -11.170 -32.050 3.391 1.00 79.06 92 ALA A CA 1
ATOM 688 C C . ALA A 1 92 ? -10.148 -33.127 2.977 1.00 79.06 92 ALA A C 1
ATOM 690 O O . ALA A 1 92 ? -10.502 -34.298 2.880 1.00 79.06 92 ALA A O 1
ATOM 691 N N . ARG A 1 93 ? -8.875 -32.748 2.784 1.00 82.75 93 ARG A N 1
ATOM 692 C CA . ARG A 1 93 ? -7.795 -33.690 2.443 1.00 82.75 93 ARG A CA 1
ATOM 693 C C . ARG A 1 93 ? -7.445 -34.579 3.636 1.00 82.75 93 ARG A C 1
ATOM 695 O O . ARG A 1 93 ? -7.288 -35.781 3.463 1.00 82.75 93 ARG A O 1
ATOM 702 N N . TRP A 1 94 ? -7.390 -34.004 4.839 1.00 84.94 94 TRP A N 1
ATOM 703 C CA . TRP A 1 94 ? -7.156 -34.759 6.074 1.00 84.94 94 TRP A CA 1
ATOM 704 C C . TRP A 1 94 ? -8.312 -35.706 6.411 1.00 84.94 94 TRP A C 1
ATOM 706 O O . TRP A 1 94 ? -8.065 -36.846 6.792 1.00 84.94 94 TRP A O 1
ATOM 716 N N . ILE A 1 95 ? -9.562 -35.275 6.203 1.00 88.25 95 ILE A N 1
ATOM 717 C CA . ILE A 1 95 ? -10.747 -36.128 6.377 1.00 88.25 95 ILE A CA 1
ATOM 718 C C . ILE A 1 95 ? -10.718 -37.292 5.378 1.00 88.25 95 ILE A C 1
ATOM 720 O O . ILE A 1 95 ? -10.904 -38.436 5.780 1.00 88.25 95 ILE A O 1
ATOM 724 N N . ALA A 1 96 ? -10.429 -37.031 4.099 1.00 87.12 96 ALA A N 1
ATOM 725 C CA . ALA A 1 96 ? -10.337 -38.085 3.088 1.00 87.12 96 ALA A CA 1
ATOM 726 C C . ALA A 1 96 ? -9.235 -39.111 3.412 1.00 87.12 96 ALA A C 1
ATOM 728 O O . ALA A 1 96 ? -9.459 -40.314 3.284 1.00 87.12 96 ALA A O 1
ATOM 729 N N . LEU A 1 97 ? -8.073 -38.649 3.891 1.00 90.19 97 LEU A N 1
ATOM 730 C CA . LEU A 1 97 ? -6.982 -39.527 4.317 1.00 90.19 97 LEU A CA 1
ATOM 731 C C . LEU A 1 97 ? -7.391 -40.394 5.518 1.00 90.19 97 LEU A C 1
ATOM 733 O O . LEU A 1 97 ? -7.162 -41.601 5.504 1.00 90.19 97 LEU A O 1
ATOM 737 N N . ALA A 1 98 ? -8.033 -39.802 6.529 1.00 91.69 98 ALA A N 1
ATOM 738 C CA . ALA A 1 98 ? -8.492 -40.528 7.712 1.00 91.69 98 ALA A CA 1
ATOM 739 C C . ALA A 1 98 ? -9.523 -41.614 7.359 1.00 91.69 98 ALA A C 1
ATOM 741 O O . ALA A 1 98 ? -9.425 -42.737 7.851 1.00 91.69 98 ALA A O 1
ATOM 742 N N . VAL A 1 99 ? -10.467 -41.308 6.461 1.00 94.00 99 VAL A N 1
ATOM 743 C CA . VAL A 1 99 ? -11.461 -42.276 5.968 1.00 94.00 99 VAL A CA 1
ATOM 744 C C . VAL A 1 99 ? -10.788 -43.430 5.219 1.00 94.00 99 VAL A C 1
ATOM 746 O O . VAL A 1 99 ? -11.119 -44.588 5.466 1.00 94.00 99 VAL A O 1
ATOM 749 N N . ALA A 1 100 ? -9.815 -43.142 4.350 1.00 94.00 100 ALA A N 1
ATOM 750 C CA . ALA A 1 100 ? -9.088 -44.174 3.611 1.00 94.00 100 ALA A CA 1
ATOM 751 C C . ALA A 1 100 ? -8.296 -45.112 4.542 1.00 94.00 100 ALA A C 1
ATOM 753 O O . ALA A 1 100 ? -8.352 -46.331 4.384 1.00 94.00 100 ALA A O 1
ATOM 754 N N . VAL A 1 101 ? -7.609 -44.561 5.550 1.00 95.38 101 VAL A N 1
ATOM 755 C CA . VAL A 1 101 ? -6.868 -45.355 6.546 1.00 95.38 101 VAL A CA 1
ATOM 756 C C . VAL A 1 101 ? -7.816 -46.227 7.372 1.00 95.38 101 VAL A C 1
ATOM 758 O O . VAL A 1 101 ? -7.546 -47.412 7.556 1.00 95.38 101 VAL A O 1
ATOM 761 N N . ALA A 1 102 ? -8.950 -45.684 7.825 1.00 96.12 102 ALA A N 1
ATOM 762 C CA . ALA A 1 102 ? -9.945 -46.451 8.572 1.00 96.12 102 ALA A CA 1
ATOM 763 C C . ALA A 1 102 ? -10.518 -47.619 7.747 1.00 96.12 102 ALA A C 1
ATOM 765 O O . ALA A 1 102 ? -10.659 -48.724 8.269 1.00 96.12 102 ALA A O 1
ATOM 766 N N . ALA A 1 103 ? -10.787 -47.403 6.454 1.00 95.62 103 ALA A N 1
ATOM 767 C CA . ALA A 1 103 ? -11.262 -48.450 5.551 1.00 95.62 103 ALA A CA 1
ATOM 768 C C . ALA A 1 103 ? -10.222 -49.568 5.352 1.00 95.62 103 ALA A C 1
ATOM 770 O O . ALA A 1 103 ? -10.579 -50.744 5.399 1.00 95.62 103 ALA A O 1
ATOM 771 N N . LEU A 1 104 ? -8.938 -49.221 5.195 1.00 96.06 104 LEU A N 1
ATOM 772 C CA . LEU A 1 104 ? -7.851 -50.201 5.081 1.00 96.06 104 LEU A CA 1
ATOM 773 C C . LEU A 1 104 ? -7.679 -51.025 6.361 1.00 96.06 104 LEU A C 1
ATOM 775 O O . LEU A 1 104 ? -7.541 -52.243 6.285 1.00 96.06 104 LEU A O 1
ATOM 779 N N . LEU A 1 105 ? -7.732 -50.385 7.533 1.00 95.69 105 LEU A N 1
ATOM 780 C CA . LEU A 1 105 ? -7.656 -51.081 8.821 1.00 95.69 105 LEU A CA 1
ATOM 781 C C . LEU A 1 105 ? -8.851 -52.017 9.033 1.00 95.69 105 LEU A C 1
ATOM 783 O O . LEU A 1 105 ? -8.666 -53.138 9.505 1.00 95.69 105 LEU A O 1
ATOM 787 N N . ALA A 1 106 ? -10.058 -51.592 8.651 1.00 94.88 106 ALA A N 1
ATOM 788 C CA . ALA A 1 106 ? -11.252 -52.429 8.714 1.00 94.88 106 ALA A CA 1
ATOM 789 C C . ALA A 1 106 ? -11.154 -53.637 7.768 1.00 94.88 106 ALA A C 1
ATOM 791 O O . ALA A 1 106 ? -11.464 -54.756 8.176 1.00 94.88 106 ALA A O 1
ATOM 792 N N . LEU A 1 107 ? -10.670 -53.434 6.537 1.00 95.12 107 LEU A N 1
ATOM 793 C CA . LEU A 1 107 ? -10.454 -54.512 5.570 1.00 95.12 107 LEU A CA 1
ATOM 794 C C . LEU A 1 107 ? -9.391 -55.501 6.071 1.00 95.12 107 LEU A C 1
ATOM 796 O O . LEU A 1 107 ? -9.606 -56.708 6.041 1.00 95.12 107 LEU A O 1
ATOM 800 N N . MET A 1 108 ? -8.273 -54.995 6.594 1.00 94.69 108 MET A N 1
ATOM 801 C CA . MET A 1 108 ? -7.204 -55.808 7.175 1.00 94.69 108 MET A CA 1
ATOM 802 C C . MET A 1 108 ? -7.708 -56.631 8.368 1.00 94.69 108 MET A C 1
ATOM 804 O O . MET A 1 108 ? -7.438 -57.826 8.450 1.00 94.69 108 MET A O 1
ATOM 808 N N . ALA A 1 109 ? -8.487 -56.022 9.266 1.00 94.12 109 ALA A N 1
ATOM 809 C CA . ALA A 1 109 ? -9.086 -56.713 10.406 1.00 94.12 109 ALA A CA 1
ATOM 810 C C . ALA A 1 109 ? -10.116 -57.780 9.993 1.00 94.12 109 ALA A C 1
ATOM 812 O O . ALA A 1 109 ? -10.286 -58.765 10.712 1.00 94.12 109 ALA A O 1
ATOM 813 N N . LEU A 1 110 ? -10.803 -57.592 8.861 1.00 93.06 110 LEU A N 1
ATOM 814 C CA . LEU A 1 110 ? -11.714 -58.585 8.292 1.00 93.06 110 LEU A CA 1
ATOM 815 C C . LEU A 1 110 ? -10.940 -59.769 7.696 1.00 93.06 110 LEU A C 1
ATOM 817 O O . LEU A 1 110 ? -11.298 -60.911 7.955 1.00 93.06 110 LEU A O 1
ATOM 821 N N . LEU A 1 111 ? -9.853 -59.502 6.963 1.00 90.94 111 LEU A N 1
ATOM 822 C CA . LEU A 1 111 ? -8.990 -60.534 6.374 1.00 90.94 111 LEU A CA 1
ATOM 823 C C . LEU A 1 111 ? -8.269 -61.381 7.432 1.00 90.94 111 LEU A C 1
ATOM 825 O O . LEU A 1 111 ? -8.061 -62.563 7.213 1.00 90.94 111 LEU A O 1
ATOM 829 N N . LEU A 1 112 ? -7.921 -60.800 8.584 1.00 88.94 112 LEU A N 1
ATOM 830 C CA . LEU A 1 112 ? -7.312 -61.512 9.719 1.00 88.94 112 LEU A CA 1
ATOM 831 C C . LEU A 1 112 ? -8.308 -62.374 10.520 1.00 88.94 112 LEU A C 1
ATOM 833 O O . LEU A 1 112 ? -7.894 -63.102 11.419 1.00 88.94 112 LEU A O 1
ATOM 837 N N . ARG A 1 113 ? -9.615 -62.243 10.259 1.00 82.06 113 ARG A N 1
ATOM 838 C CA . ARG A 1 113 ? -10.687 -6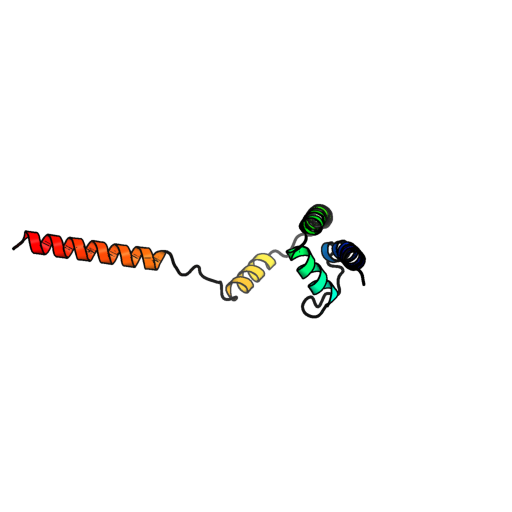3.003 10.926 1.00 82.06 113 ARG A CA 1
ATOM 839 C C . ARG A 1 113 ? -11.170 -64.223 10.133 1.00 82.06 113 ARG A C 1
ATOM 841 O O . ARG A 1 113 ? -11.935 -65.004 10.697 1.00 82.06 113 ARG A O 1
ATOM 848 N N . VAL A 1 114 ? -10.784 -64.336 8.862 1.00 66.69 114 VAL A N 1
ATOM 849 C CA . VAL A 1 114 ? -11.096 -65.454 7.951 1.00 66.69 114 VAL A CA 1
ATOM 850 C C . VAL A 1 114 ? -9.973 -66.478 8.021 1.00 66.69 114 VAL A C 1
ATOM 852 O O . VAL A 1 114 ? -10.302 -67.680 8.084 1.00 66.69 114 VAL A O 1
#

Foldseek 3Di:
DDPVVLVVVLLVLLLCVLVVNQDPVCVPGPSNVSNVVVCVPDPVSVVVSVVSNVVVVVVCVVVDDDDDPCVVVVVVVVVVPPDDPPPPDDPVVVVVVVVVVVVVVVVVVVVVVD

pLDDT: mean 87.73, std 10.87, range [52.34, 97.25]

Secondary structure (DSSP, 8-state):
--HHHHHHHHHHHHHHHHTT-S-S-TTT-HHHHHHHHHHHH-HHHHHHHHHHHHHHHHHHHHTPPPPPTTHHHHHHHHHHHS-----TTSHHHHHHHHHHHHHHHHHHHHHTT-

Sequence (114 aa):
MSEAERHGELHDLAVLYTLGALETNLADCAEARAIEAHLHECEECRAEVAFAQVGTAMVARSAAEAPPAELKQRLLAAVARIPQRRKRGSAARWIALAVAVAALLALMALLLRV

Radius of gyration: 26.96 Å; Cα contacts (8 Å, |Δi|>4): 32; chains: 1; bounding box: 34×80×47 Å

Mean predicted aligned error: 11.41 Å